Protein AF-A0A2D7BZB8-F1 (afdb_monomer)

pLDDT: mean 74.62, std 17.53, range [40.72, 92.12]

Secondary structure (DSSP, 8-state):
------TT-TTPEEETTEEE-TTT--EEEE----HHHHHHHTT--------------------------------S---TTTS-HHHHHHHHHHTT----TTS-HHHHHHHHHTT-

Sequence (116 aa):
MAIKAPAWCEHAVPTANGWEDPVTGEVFKSGGFTPEQIAEFHGVTAPQKEPEVLVEVPVNDFEKEPVQTLTEAPVGGKSLEEMSKIELEALGRTHGIELDRRKSKASLVEEVKEVL

Structure (mmCIF, N/CA/C/O backbone):
data_AF-A0A2D7BZB8-F1
#
_entry.id   AF-A0A2D7BZB8-F1
#
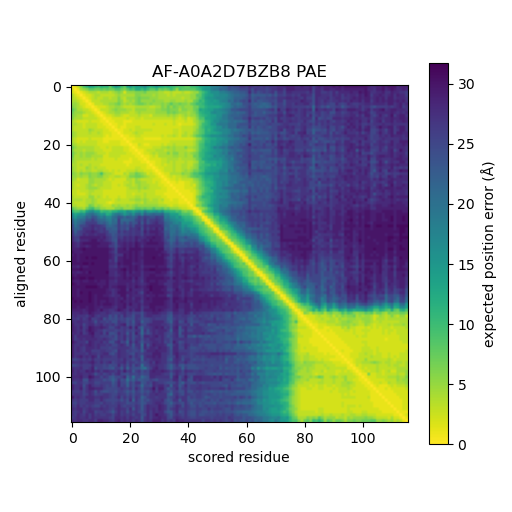loop_
_atom_site.group_PDB
_atom_site.id
_atom_site.type_symbol
_atom_site.label_atom_id
_atom_site.label_alt_id
_atom_site.label_comp_id
_atom_site.label_asym_id
_atom_site.label_entity_id
_atom_site.label_seq_id
_atom_site.pdbx_PDB_ins_code
_atom_site.Cartn_x
_atom_site.Cartn_y
_atom_site.Cartn_z
_atom_site.occupancy
_atom_site.B_iso_or_equiv
_atom_site.auth_seq_id
_atom_site.auth_comp_id
_atom_site.auth_asym_id
_atom_site.auth_atom_id
_atom_site.pdbx_PDB_model_num
ATOM 1 N N . MET A 1 1 ? 11.619 -14.331 -24.968 1.00 64.44 1 MET A N 1
ATOM 2 C CA . MET A 1 1 ? 11.438 -13.013 -25.620 1.00 64.44 1 MET A CA 1
ATOM 3 C C . MET A 1 1 ? 11.296 -12.001 -24.507 1.00 64.44 1 MET A C 1
ATOM 5 O O . MET A 1 1 ? 10.314 -12.094 -23.775 1.00 64.44 1 MET A O 1
ATOM 9 N N . ALA A 1 2 ? 12.258 -11.087 -24.380 1.00 74.69 2 ALA A N 1
ATOM 10 C CA . ALA A 1 2 ? 12.174 -9.996 -23.420 1.00 74.69 2 ALA A CA 1
ATOM 11 C C . ALA A 1 2 ? 10.948 -9.130 -23.740 1.00 74.69 2 ALA A C 1
ATOM 13 O O . ALA A 1 2 ? 10.735 -8.719 -24.888 1.00 74.69 2 ALA A O 1
ATOM 14 N N . ILE A 1 3 ? 10.108 -8.909 -22.734 1.00 85.31 3 ILE A N 1
ATOM 15 C CA . ILE A 1 3 ? 8.971 -7.998 -22.837 1.00 85.31 3 ILE A CA 1
ATOM 16 C C . ILE A 1 3 ? 9.494 -6.562 -22.884 1.00 85.31 3 ILE A C 1
ATOM 18 O O . ILE A 1 3 ? 10.501 -6.242 -22.264 1.00 85.31 3 ILE A O 1
ATOM 22 N N . LYS A 1 4 ? 8.834 -5.696 -23.656 1.00 84.62 4 LYS A N 1
ATOM 23 C CA . LYS A 1 4 ? 9.192 -4.278 -23.760 1.00 84.62 4 LYS A CA 1
ATOM 24 C C . LYS A 1 4 ? 7.977 -3.412 -23.489 1.00 84.62 4 LYS A C 1
ATOM 26 O O . LYS A 1 4 ? 6.882 -3.733 -23.966 1.00 84.62 4 LYS A O 1
ATOM 31 N N . ALA A 1 5 ? 8.194 -2.320 -22.769 1.00 83.50 5 ALA A N 1
ATOM 32 C CA . ALA A 1 5 ? 7.151 -1.349 -22.511 1.00 83.50 5 ALA A CA 1
ATOM 33 C C . ALA A 1 5 ? 6.649 -0.749 -23.846 1.00 83.50 5 ALA A C 1
ATOM 35 O O . ALA A 1 5 ? 7.452 -0.438 -24.736 1.00 83.50 5 ALA A O 1
ATOM 36 N N . PRO A 1 6 ? 5.326 -0.638 -24.050 1.00 81.25 6 PRO A N 1
ATOM 37 C CA . PRO A 1 6 ? 4.746 0.135 -25.143 1.00 81.25 6 PRO A CA 1
ATOM 38 C C . PRO A 1 6 ? 5.186 1.607 -25.105 1.00 81.25 6 PRO A C 1
ATOM 40 O O . PRO A 1 6 ? 5.348 2.181 -24.037 1.00 81.25 6 PRO A O 1
ATOM 43 N N . ALA A 1 7 ? 5.298 2.253 -26.270 1.00 84.56 7 ALA A N 1
ATOM 44 C CA . ALA A 1 7 ? 5.788 3.636 -26.379 1.00 84.56 7 ALA A CA 1
ATOM 45 C C . ALA A 1 7 ? 4.948 4.686 -25.622 1.00 84.56 7 ALA A C 1
ATOM 47 O O . ALA A 1 7 ? 5.428 5.778 -25.366 1.00 84.56 7 ALA A O 1
ATOM 48 N N .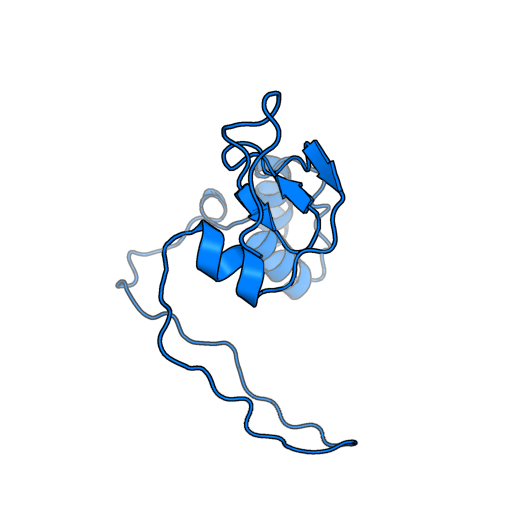 TRP A 1 8 ? 3.695 4.374 -25.281 1.00 85.25 8 TRP A N 1
ATOM 49 C CA . TRP A 1 8 ? 2.815 5.257 -24.511 1.00 85.25 8 TRP A CA 1
ATOM 50 C C . TRP A 1 8 ? 2.904 5.032 -22.990 1.00 85.25 8 TRP A C 1
ATOM 52 O O . TRP A 1 8 ? 2.319 5.801 -22.236 1.00 85.25 8 TRP A O 1
ATOM 62 N N . CYS A 1 9 ? 3.622 3.998 -22.535 1.00 81.88 9 CYS A N 1
ATOM 63 C CA . CYS A 1 9 ? 3.830 3.675 -21.122 1.00 81.88 9 CYS A CA 1
ATOM 64 C C . CYS A 1 9 ? 5.280 3.235 -20.854 1.00 81.88 9 CYS A C 1
ATOM 66 O O . CYS A 1 9 ? 5.543 2.204 -20.245 1.00 81.88 9 CYS A O 1
ATOM 68 N N . GLU A 1 10 ? 6.239 4.039 -21.317 1.00 82.62 10 GLU A N 1
ATOM 69 C CA . GLU A 1 10 ? 7.684 3.772 -21.220 1.00 82.62 10 GLU A CA 1
ATOM 70 C C . GLU A 1 10 ? 8.226 3.631 -19.786 1.00 82.62 10 GLU A C 1
ATOM 72 O O . GLU A 1 10 ? 9.217 2.938 -19.574 1.00 82.62 10 GLU A O 1
ATOM 77 N N . HIS A 1 11 ? 7.569 4.259 -18.808 1.00 85.19 11 HIS A N 1
ATOM 78 C CA . HIS A 1 11 ? 7.920 4.199 -17.385 1.00 85.19 11 HIS A CA 1
ATOM 79 C C . HIS A 1 11 ? 7.242 3.038 -16.648 1.00 85.19 11 HIS A C 1
ATOM 81 O O . HIS A 1 11 ? 7.497 2.837 -15.462 1.00 85.19 11 HIS A O 1
ATOM 87 N N . ALA A 1 12 ? 6.363 2.295 -17.324 1.00 89.12 12 ALA A N 1
ATOM 88 C CA . ALA A 1 12 ? 5.640 1.207 -16.699 1.00 89.12 12 ALA A CA 1
ATOM 89 C C . ALA A 1 12 ? 6.559 0.009 -16.455 1.00 89.12 12 ALA A C 1
ATOM 91 O O . ALA A 1 12 ? 7.383 -0.354 -17.299 1.00 89.12 12 ALA A O 1
ATO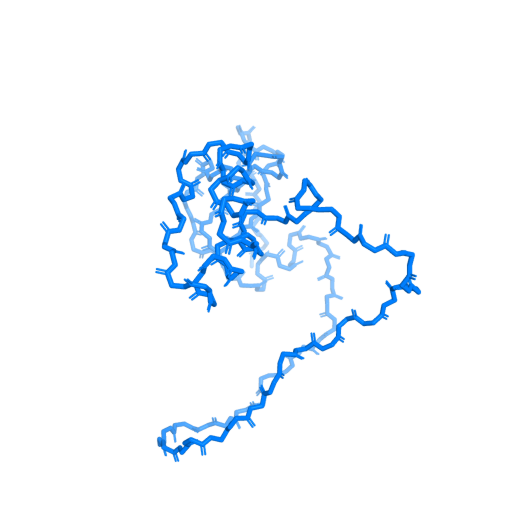M 92 N N . VAL A 1 13 ? 6.365 -0.643 -15.315 1.00 90.38 13 VAL A N 1
ATOM 93 C CA . VAL A 1 13 ? 7.048 -1.883 -14.952 1.00 90.38 13 VAL A CA 1
ATOM 94 C C . VAL A 1 13 ? 6.137 -3.078 -15.231 1.00 90.38 13 VAL A C 1
ATOM 96 O O . VAL A 1 13 ? 4.920 -2.981 -15.051 1.00 90.38 13 VAL A O 1
ATOM 99 N N . PRO A 1 14 ? 6.672 -4.210 -15.711 1.00 91.12 14 PRO A N 1
ATOM 100 C CA . PRO A 1 14 ? 5.867 -5.392 -15.932 1.00 91.12 14 PRO A CA 1
ATOM 101 C C . PRO A 1 14 ? 5.622 -6.122 -14.611 1.00 91.12 14 PRO A C 1
ATOM 103 O O . PRO A 1 14 ? 6.540 -6.413 -13.851 1.00 91.12 14 PRO A O 1
ATOM 106 N N . THR A 1 15 ? 4.369 -6.468 -14.363 1.00 87.62 15 THR A N 1
ATOM 107 C CA . THR A 1 15 ? 3.902 -7.238 -13.211 1.00 87.62 15 THR A CA 1
ATOM 108 C C . THR A 1 15 ? 3.077 -8.432 -13.688 1.00 87.62 15 THR A C 1
ATOM 110 O O . THR A 1 15 ? 2.771 -8.567 -14.873 1.00 87.62 15 THR A O 1
ATOM 113 N N . ALA A 1 16 ? 2.682 -9.317 -12.769 1.00 85.56 16 ALA A N 1
ATOM 114 C CA . ALA A 1 16 ? 1.826 -10.461 -13.098 1.00 85.56 16 ALA A CA 1
ATOM 115 C C . ALA A 1 16 ? 0.462 -10.044 -13.689 1.00 85.56 16 ALA A C 1
ATOM 117 O O . ALA A 1 16 ? -0.156 -10.819 -14.418 1.00 85.56 16 ALA A O 1
ATOM 118 N N . ASN A 1 17 ? 0.004 -8.825 -13.377 1.00 87.19 17 ASN A N 1
ATOM 119 C CA . ASN A 1 17 ? -1.262 -8.279 -13.857 1.00 87.19 17 ASN A CA 1
ATOM 120 C C . ASN A 1 17 ? -1.113 -7.504 -15.169 1.00 87.19 17 ASN A C 1
ATOM 122 O O . ASN A 1 17 ? -2.104 -7.345 -15.883 1.00 87.19 17 ASN A O 1
ATOM 126 N N . GLY A 1 18 ? 0.087 -7.014 -15.499 1.00 90.88 18 GLY A N 1
ATOM 127 C CA . GLY A 1 18 ? 0.338 -6.250 -16.714 1.00 90.88 18 GLY A CA 1
ATOM 128 C C . GLY A 1 18 ? 1.406 -5.176 -16.559 1.00 90.88 18 GLY A C 1
ATOM 129 O O . GLY A 1 18 ? 2.304 -5.295 -15.744 1.00 90.88 18 GLY A O 1
ATOM 130 N N . TRP A 1 19 ? 1.333 -4.132 -17.380 1.00 92.12 19 TRP A N 1
ATOM 131 C CA . TRP A 1 19 ? 2.164 -2.937 -17.241 1.00 92.12 19 TRP A CA 1
ATOM 132 C C . TRP A 1 19 ? 1.566 -2.033 -16.171 1.00 92.12 19 TRP A C 1
ATOM 134 O O . TRP A 1 19 ? 0.423 -1.604 -16.322 1.0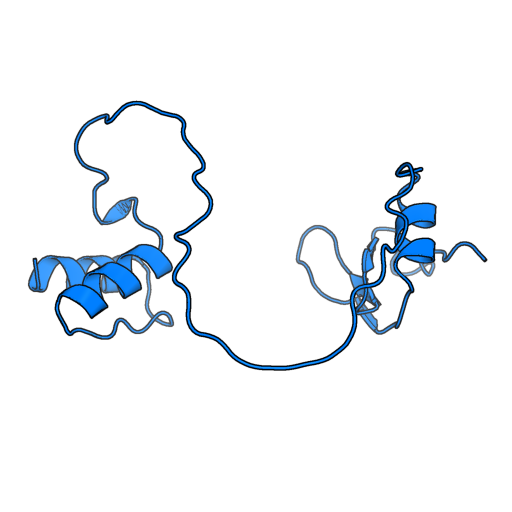0 92.12 19 TRP A O 1
ATOM 144 N N . GLU A 1 20 ? 2.335 -1.754 -15.127 1.00 91.62 20 GLU A N 1
ATOM 145 C CA . GLU A 1 20 ? 1.928 -0.990 -13.950 1.00 91.62 20 GLU A CA 1
ATOM 146 C C . GLU A 1 20 ? 2.771 0.277 -13.793 1.00 91.62 20 GLU A C 1
ATOM 148 O O . GLU A 1 20 ? 3.960 0.289 -14.117 1.00 91.62 20 GLU A O 1
ATOM 153 N N . ASP A 1 21 ? 2.156 1.344 -13.296 1.00 90.50 21 ASP A N 1
ATOM 154 C CA . ASP A 1 21 ? 2.854 2.559 -12.903 1.00 90.50 21 ASP A CA 1
ATOM 155 C C . ASP A 1 21 ? 3.632 2.350 -11.590 1.00 90.50 21 ASP A C 1
ATOM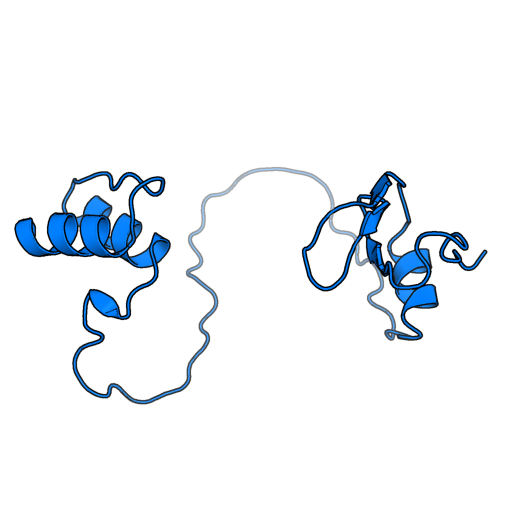 157 O O . ASP A 1 21 ? 3.014 2.087 -10.557 1.00 90.50 21 ASP A O 1
ATOM 161 N N . PRO A 1 22 ? 4.966 2.525 -11.559 1.00 85.12 22 PRO A N 1
ATOM 162 C CA . PRO A 1 22 ? 5.757 2.292 -10.350 1.00 85.12 22 PRO A CA 1
ATOM 163 C C . PRO A 1 22 ? 5.498 3.307 -9.222 1.00 85.12 22 PRO A C 1
ATOM 165 O O . PRO A 1 22 ? 5.970 3.097 -8.106 1.00 85.12 22 PRO A O 1
ATOM 168 N N . VAL A 1 23 ? 4.799 4.418 -9.491 1.00 85.06 23 VAL A N 1
ATOM 169 C CA . VAL A 1 23 ? 4.538 5.482 -8.506 1.00 85.06 23 VAL A CA 1
ATOM 170 C C . VAL A 1 23 ? 3.158 5.328 -7.864 1.00 85.06 23 VAL A C 1
ATOM 172 O O . VAL A 1 23 ? 3.019 5.459 -6.649 1.00 85.06 23 VAL A O 1
ATOM 175 N N . THR A 1 24 ? 2.136 5.059 -8.671 1.00 85.50 24 THR A N 1
ATOM 176 C CA . THR A 1 24 ? 0.726 4.984 -8.262 1.00 85.50 24 THR A CA 1
ATOM 177 C C . THR A 1 24 ? 0.223 3.552 -8.098 1.00 85.50 24 THR A C 1
ATOM 179 O O . THR A 1 24 ? -0.774 3.347 -7.406 1.00 85.50 24 THR A O 1
ATOM 182 N N . GLY A 1 25 ? 0.895 2.564 -8.700 1.00 83.56 25 GLY A N 1
ATOM 183 C CA . GLY A 1 25 ? 0.459 1.166 -8.723 1.00 83.56 25 GLY A CA 1
ATOM 184 C C . GLY A 1 25 ? -0.728 0.905 -9.657 1.00 83.56 25 GLY A C 1
ATOM 185 O O . GLY A 1 25 ? -1.352 -0.151 -9.576 1.00 83.56 25 GLY A O 1
ATOM 186 N N . GLU A 1 26 ? -1.092 1.860 -10.521 1.00 89.50 26 GLU A N 1
ATOM 187 C CA . GLU A 1 26 ? -2.169 1.670 -11.494 1.00 89.50 26 GLU A CA 1
ATOM 188 C C . GLU A 1 26 ? -1.708 0.789 -12.663 1.00 89.50 26 GLU A C 1
ATOM 190 O O . GLU A 1 26 ? -0.651 1.005 -13.256 1.00 89.50 26 GLU A O 1
ATOM 195 N N . VAL A 1 27 ? -2.526 -0.196 -13.040 1.00 91.88 27 VAL A N 1
ATOM 196 C CA . VAL A 1 27 ? -2.250 -1.058 -14.195 1.00 91.88 27 VAL A CA 1
ATOM 197 C C . VAL A 1 27 ? -2.678 -0.347 -15.479 1.00 91.88 27 VAL A C 1
ATOM 199 O O . VAL A 1 27 ? -3.855 -0.334 -15.836 1.00 91.88 27 VAL A O 1
ATOM 202 N N . PHE A 1 28 ? -1.712 0.188 -16.223 1.00 89.25 28 PHE A N 1
ATOM 203 C CA . PHE A 1 28 ? -1.930 0.807 -17.531 1.00 89.25 28 PHE A CA 1
ATOM 204 C C . PHE A 1 28 ? -2.437 -0.173 -18.583 1.00 89.25 28 PHE A C 1
ATOM 206 O O . PHE A 1 28 ? -3.283 0.161 -19.413 1.00 89.25 28 PHE A O 1
ATOM 213 N N . LYS A 1 29 ? -1.887 -1.389 -18.600 1.00 86.94 29 LYS A N 1
ATOM 214 C CA . LYS A 1 29 ? -2.285 -2.410 -19.569 1.00 86.94 29 LYS A CA 1
ATOM 215 C C . LYS A 1 29 ? -2.209 -3.784 -18.953 1.00 86.94 29 LYS A C 1
ATOM 217 O O . LYS A 1 29 ? -1.113 -4.271 -18.706 1.00 86.94 29 LYS A O 1
ATOM 222 N N . SER A 1 30 ? -3.351 -4.447 -18.833 1.00 87.81 30 SER A N 1
ATOM 223 C CA . SER A 1 30 ? -3.394 -5.835 -18.389 1.00 87.81 30 SER A CA 1
ATOM 224 C C . SER A 1 30 ? -2.587 -6.751 -19.315 1.00 87.81 30 SER A C 1
ATOM 226 O O . SER A 1 30 ? -2.701 -6.667 -20.544 1.00 87.81 30 SER A O 1
ATOM 228 N N . GLY A 1 31 ? -1.810 -7.653 -18.735 1.00 83.69 31 GLY A N 1
ATOM 229 C CA . GLY A 1 31 ? -0.994 -8.624 -19.450 1.00 83.69 31 GLY A CA 1
ATOM 230 C C . GLY A 1 31 ? -0.511 -9.710 -18.498 1.00 83.69 31 GLY A C 1
ATOM 231 O O . GLY A 1 31 ? -0.042 -9.408 -17.412 1.00 83.69 31 GLY A O 1
ATOM 232 N N . GLY A 1 32 ? -0.634 -10.975 -18.893 1.00 82.94 32 GLY A N 1
ATOM 233 C CA . GLY A 1 32 ? -0.142 -12.100 -18.093 1.00 82.94 32 GLY A CA 1
ATOM 234 C C . GLY A 1 32 ? 1.337 -12.357 -18.361 1.00 82.94 32 GLY A C 1
ATOM 235 O O . GLY A 1 32 ? 1.659 -13.267 -19.123 1.00 82.94 32 GLY A O 1
ATOM 236 N N . PHE A 1 33 ? 2.226 -11.537 -17.800 1.00 87.62 33 PHE A N 1
ATOM 237 C CA . PHE A 1 33 ? 3.672 -11.745 -17.922 1.00 87.62 33 PHE A CA 1
ATOM 238 C C . PHE A 1 33 ? 4.145 -12.848 -16.977 1.00 87.62 33 PHE A C 1
ATOM 240 O O . PHE A 1 33 ? 3.721 -12.911 -15.822 1.00 87.62 33 PHE A O 1
ATOM 247 N N . THR A 1 34 ? 5.035 -13.722 -17.454 1.00 86.12 34 THR A N 1
ATOM 248 C CA . THR A 1 34 ? 5.640 -14.736 -16.586 1.00 86.12 34 THR A CA 1
ATOM 249 C C . THR A 1 34 ? 6.696 -14.098 -15.675 1.00 86.12 34 THR A C 1
ATOM 251 O O . THR A 1 34 ? 7.312 -13.094 -16.048 1.00 86.12 34 THR A O 1
ATOM 254 N N . PRO A 1 35 ? 6.964 -14.683 -14.493 1.00 82.12 35 PRO A N 1
ATOM 255 C CA . PRO A 1 35 ? 8.006 -14.195 -13.586 1.00 82.12 35 PRO A CA 1
ATOM 256 C C . PRO A 1 35 ? 9.382 -14.072 -14.254 1.00 82.12 35 PRO A C 1
ATOM 258 O O . PRO A 1 35 ? 10.130 -13.143 -13.965 1.00 82.12 35 PRO A O 1
ATOM 261 N N . GLU A 1 36 ? 9.690 -14.969 -15.193 1.00 83.00 36 GLU A N 1
ATOM 262 C CA . GLU A 1 36 ? 10.931 -14.960 -15.974 1.00 83.00 36 GLU A CA 1
ATOM 263 C C . GLU A 1 36 ? 11.032 -13.720 -16.874 1.00 83.00 36 GLU A C 1
ATOM 265 O O . GLU A 1 36 ? 12.087 -13.095 -16.961 1.00 83.00 36 GLU A O 1
ATOM 270 N N . GLN A 1 37 ? 9.924 -13.319 -17.507 1.00 84.19 37 GLN A N 1
ATOM 271 C CA . GLN A 1 37 ? 9.877 -12.129 -18.360 1.00 84.19 37 GLN A CA 1
ATOM 272 C C . GLN A 1 37 ? 10.013 -10.835 -17.552 1.00 84.19 37 GLN A C 1
ATOM 274 O O . GLN A 1 37 ? 10.641 -9.882 -18.014 1.00 84.19 37 GLN A O 1
ATOM 279 N N . ILE A 1 38 ? 9.434 -10.806 -16.351 1.00 86.00 38 ILE A N 1
ATOM 280 C CA . ILE A 1 38 ? 9.540 -9.676 -15.422 1.00 86.00 38 ILE A CA 1
ATOM 281 C C . ILE A 1 38 ? 10.983 -9.549 -14.918 1.00 86.00 38 ILE A C 1
ATOM 283 O O . ILE A 1 38 ? 11.559 -8.463 -14.958 1.00 86.00 38 ILE A O 1
ATOM 287 N N . ALA A 1 39 ? 11.601 -10.661 -14.511 1.00 82.56 39 ALA A N 1
ATOM 288 C CA . ALA A 1 39 ? 12.986 -10.683 -14.045 1.00 82.56 39 ALA A CA 1
ATOM 289 C C . ALA A 1 39 ? 13.969 -10.202 -15.125 1.00 82.56 39 ALA A C 1
ATOM 291 O O . ALA A 1 39 ? 14.825 -9.358 -14.853 1.00 82.56 39 ALA A O 1
ATOM 292 N N . GLU A 1 40 ? 13.795 -10.674 -16.364 1.00 83.50 40 GLU A N 1
ATOM 293 C CA . GLU A 1 40 ? 14.608 -10.246 -17.506 1.00 83.50 40 GLU A CA 1
ATOM 294 C C . GLU A 1 40 ? 14.4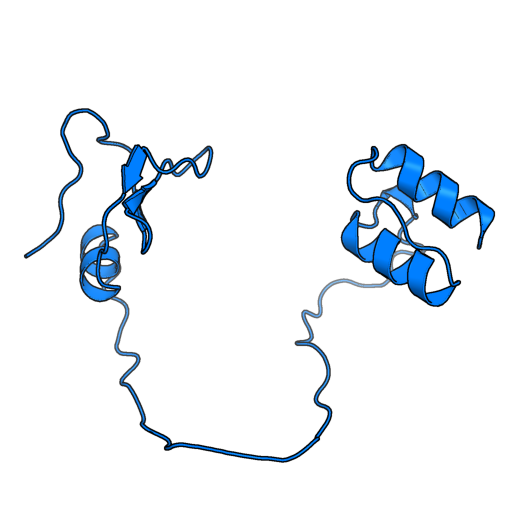50 -8.741 -17.800 1.00 83.50 40 GLU A C 1
ATOM 296 O O . GLU A 1 40 ? 15.439 -8.073 -18.102 1.00 83.50 40 GLU A O 1
ATOM 301 N N . PHE A 1 41 ? 13.246 -8.169 -17.639 1.00 83.38 41 PHE A N 1
ATOM 302 C CA . PHE A 1 41 ? 13.018 -6.725 -17.810 1.00 83.38 41 PHE A CA 1
ATOM 303 C C . PHE A 1 41 ? 13.720 -5.878 -16.745 1.00 83.38 41 PHE A C 1
ATOM 305 O O . PHE A 1 41 ? 14.261 -4.819 -17.052 1.00 83.38 41 PHE A O 1
ATOM 312 N N . HIS A 1 42 ? 13.741 -6.337 -15.494 1.00 78.62 42 HIS A N 1
ATOM 313 C CA . HIS A 1 42 ? 14.347 -5.586 -14.394 1.00 78.62 42 HIS A CA 1
ATOM 314 C C . HIS A 1 42 ? 15.886 -5.627 -14.435 1.00 78.62 42 HIS A C 1
ATOM 316 O O . HIS A 1 42 ? 16.537 -5.021 -13.584 1.00 78.62 42 HIS A O 1
ATOM 322 N N . GLY A 1 43 ? 16.487 -6.355 -15.390 1.00 69.81 43 GLY A N 1
ATOM 323 C CA . GLY A 1 43 ? 17.934 -6.583 -15.442 1.00 69.81 43 GLY A CA 1
ATOM 324 C C . GLY A 1 43 ? 18.458 -7.322 -14.207 1.00 69.81 43 GLY A C 1
ATOM 325 O O . GLY A 1 43 ? 19.667 -7.396 -13.985 1.00 69.81 43 GLY A O 1
ATOM 326 N N . VAL A 1 44 ? 17.548 -7.862 -13.391 1.00 55.72 44 VAL A N 1
ATOM 327 C CA . VAL A 1 44 ? 17.869 -8.652 -12.216 1.00 55.72 44 VAL A CA 1
ATOM 328 C C . VAL A 1 44 ? 18.043 -10.074 -12.715 1.00 55.72 44 VAL A C 1
ATOM 330 O O . VAL A 1 44 ? 17.102 -10.862 -12.768 1.00 55.72 44 VAL A O 1
ATOM 333 N N . THR A 1 45 ? 19.281 -10.412 -13.065 1.00 48.00 45 THR A N 1
ATOM 334 C CA . THR A 1 45 ? 19.745 -11.799 -13.075 1.00 48.00 45 THR A CA 1
ATOM 335 C C . THR A 1 45 ? 19.687 -12.306 -11.634 1.00 48.00 45 THR A C 1
ATOM 337 O O . THR A 1 45 ? 20.693 -12.329 -10.927 1.00 48.00 45 THR A O 1
ATOM 340 N N . ALA A 1 46 ? 18.489 -12.630 -11.146 1.00 46.53 46 ALA A N 1
ATOM 341 C CA . ALA A 1 46 ? 18.338 -13.309 -9.874 1.00 46.53 46 ALA A CA 1
ATOM 342 C C . ALA A 1 46 ? 18.913 -14.722 -10.058 1.00 46.53 46 ALA A C 1
ATOM 344 O O . ALA A 1 46 ? 18.437 -15.457 -10.929 1.00 46.53 46 ALA A O 1
ATOM 345 N N . PRO A 1 47 ? 19.943 -15.115 -9.293 1.00 43.84 47 PRO A N 1
ATOM 346 C CA . PRO A 1 47 ? 20.380 -16.498 -9.273 1.00 43.84 47 PRO A CA 1
ATOM 347 C C . PRO A 1 47 ? 19.205 -17.371 -8.823 1.00 43.84 47 PRO A C 1
ATOM 349 O O . PRO A 1 47 ? 18.524 -17.051 -7.850 1.00 43.84 47 PRO A O 1
ATOM 352 N N . GLN A 1 48 ? 18.971 -18.429 -9.597 1.00 47.28 48 GLN A N 1
ATOM 353 C CA . GLN A 1 48 ? 18.190 -19.628 -9.297 1.00 47.28 48 GLN A CA 1
ATOM 354 C C . GLN A 1 48 ? 17.489 -19.628 -7.932 1.00 47.28 48 GLN A C 1
ATOM 356 O O . GLN A 1 48 ? 18.115 -19.841 -6.893 1.00 47.28 48 GLN A O 1
ATOM 361 N N . LYS A 1 49 ? 16.158 -19.561 -7.947 1.00 46.72 49 LYS A N 1
ATOM 362 C CA . LYS A 1 49 ? 15.398 -20.405 -7.029 1.00 46.72 49 LYS A CA 1
ATOM 363 C C . LYS A 1 49 ? 14.751 -21.506 -7.849 1.00 46.72 49 LYS A C 1
ATOM 365 O O . LYS A 1 49 ? 13.660 -21.348 -8.387 1.00 46.72 49 LYS A O 1
ATOM 370 N N . GLU A 1 50 ? 15.523 -22.578 -8.006 1.00 41.94 50 GLU A N 1
ATOM 371 C CA . GLU A 1 50 ? 15.060 -23.861 -8.518 1.00 41.94 50 GLU A CA 1
ATOM 372 C C . GLU A 1 50 ? 13.789 -24.311 -7.774 1.00 41.94 50 GLU A C 1
ATOM 374 O O . GLU A 1 50 ? 13.685 -24.122 -6.555 1.00 41.94 50 GLU A O 1
ATOM 379 N N . PRO A 1 51 ? 12.812 -24.886 -8.494 1.00 52.84 51 PRO A N 1
ATOM 380 C CA . PRO A 1 51 ? 11.579 -25.385 -7.917 1.00 52.84 51 PRO A CA 1
ATOM 381 C C . PRO A 1 51 ? 11.835 -26.772 -7.318 1.00 52.84 51 PRO A C 1
ATOM 383 O O . PRO A 1 51 ? 11.779 -27.776 -8.024 1.00 52.84 51 PRO A O 1
ATOM 386 N N . GLU A 1 52 ? 12.106 -26.849 -6.015 1.00 45.19 52 GLU A N 1
ATOM 387 C CA . GLU A 1 52 ? 12.017 -28.131 -5.314 1.00 45.19 52 GLU A CA 1
ATOM 388 C C . GLU A 1 52 ? 10.545 -28.435 -5.004 1.00 45.19 52 GLU A C 1
ATOM 390 O O . GLU A 1 52 ? 9.854 -27.738 -4.259 1.00 45.19 52 GLU A O 1
ATOM 395 N N . VAL A 1 53 ? 10.070 -29.467 -5.690 1.00 46.38 53 VAL A N 1
ATOM 396 C CA . VAL A 1 53 ? 8.741 -30.066 -5.661 1.00 46.38 53 VAL A CA 1
ATOM 397 C C . VAL A 1 53 ? 8.471 -30.686 -4.292 1.00 46.38 53 VAL A C 1
ATOM 399 O O . VAL A 1 53 ? 9.206 -31.584 -3.905 1.00 46.38 53 VAL A O 1
ATOM 402 N N . LEU A 1 54 ? 7.363 -30.336 -3.630 1.00 41.22 54 LEU A N 1
ATOM 403 C CA . LEU A 1 54 ? 6.679 -31.241 -2.694 1.00 41.22 54 LEU A CA 1
ATOM 404 C C . LEU A 1 54 ? 5.149 -31.113 -2.840 1.00 41.22 54 LEU A C 1
ATOM 406 O O . LEU A 1 54 ? 4.514 -30.240 -2.262 1.00 41.22 54 LEU A O 1
ATOM 410 N N . VAL A 1 55 ? 4.620 -31.962 -3.726 1.00 40.72 55 VAL A N 1
ATOM 411 C CA . VAL A 1 55 ? 3.428 -32.830 -3.601 1.00 40.72 55 VAL A CA 1
ATOM 412 C C . VAL A 1 55 ? 2.277 -32.394 -2.664 1.00 40.72 55 VAL A C 1
ATOM 414 O O . VAL A 1 55 ? 2.425 -32.304 -1.453 1.00 40.72 55 VAL A O 1
ATOM 417 N N . GLU A 1 56 ? 1.106 -32.231 -3.290 1.00 44.81 56 GLU A N 1
ATOM 418 C CA . GLU A 1 56 ? -0.282 -32.522 -2.868 1.00 44.81 56 GLU A CA 1
ATOM 419 C C . GLU A 1 56 ? -0.612 -32.969 -1.411 1.00 44.81 56 GLU A C 1
ATOM 421 O O . GLU A 1 56 ? -0.190 -34.039 -0.995 1.00 44.81 56 GLU A O 1
ATOM 426 N N . VAL A 1 57 ? -1.503 -32.176 -0.758 1.00 45.12 57 VAL A N 1
ATOM 427 C CA . VAL A 1 57 ? -2.638 -32.454 0.195 1.00 45.12 57 VAL A CA 1
ATOM 428 C C . VAL A 1 57 ? -2.511 -33.503 1.334 1.00 45.12 57 VAL A C 1
ATOM 430 O O . VAL A 1 57 ? -1.855 -34.519 1.163 1.00 45.12 57 VAL A O 1
ATOM 433 N N . PRO A 1 58 ? -3.342 -33.467 2.412 1.00 56.00 58 PRO A N 1
ATOM 434 C CA . PRO A 1 58 ? -3.946 -32.394 3.228 1.00 56.00 58 PRO A CA 1
ATOM 435 C C . PRO A 1 58 ? -3.694 -32.600 4.762 1.00 56.00 58 PRO A C 1
ATOM 437 O O . PRO A 1 58 ? -3.146 -33.612 5.177 1.00 56.00 58 PRO A O 1
ATOM 440 N N . VAL A 1 59 ? -4.208 -31.685 5.607 1.00 46.78 59 VAL A N 1
ATOM 441 C CA . VAL A 1 59 ? -4.433 -31.820 7.076 1.00 46.78 59 VAL A CA 1
ATOM 442 C C . VAL A 1 59 ? -3.188 -31.858 7.988 1.00 46.78 59 VAL A C 1
ATOM 444 O O . VAL A 1 59 ? -2.530 -32.883 8.106 1.00 46.78 59 VAL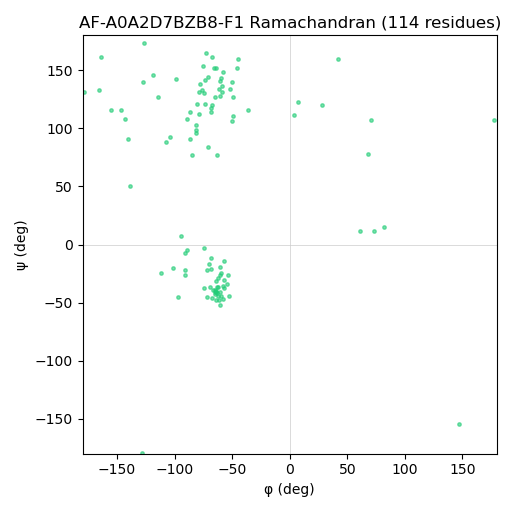 A O 1
ATOM 447 N N . ASN A 1 60 ? -2.937 -30.771 8.733 1.00 43.78 60 ASN A N 1
ATOM 448 C CA . ASN A 1 60 ? -3.050 -30.755 10.204 1.00 43.78 60 ASN A CA 1
ATOM 449 C C . ASN A 1 60 ? -2.731 -29.358 10.766 1.00 43.78 60 ASN A C 1
ATOM 451 O O . ASN A 1 60 ? -1.694 -28.775 10.452 1.00 43.78 60 ASN A O 1
ATOM 455 N N . ASP A 1 61 ? -3.611 -28.873 11.639 1.00 50.72 61 ASP A N 1
ATOM 456 C CA . ASP A 1 61 ? -3.367 -27.860 12.661 1.00 50.72 61 ASP A CA 1
ATOM 457 C C . ASP A 1 61 ? -1.965 -27.975 13.282 1.00 50.72 61 ASP A C 1
ATOM 459 O O . ASP A 1 61 ? -1.658 -28.947 13.976 1.00 50.72 61 ASP A O 1
ATOM 463 N N . PHE A 1 62 ? -1.124 -26.960 13.079 1.00 41.72 62 PHE A N 1
ATOM 464 C CA . PHE A 1 62 ? -0.071 -26.635 14.033 1.00 41.72 62 PHE A CA 1
ATOM 465 C C . PHE A 1 62 ? 0.312 -25.161 13.906 1.00 41.72 62 PHE A C 1
ATOM 467 O O . PHE A 1 62 ? 0.803 -24.695 12.879 1.00 41.72 62 PHE A O 1
ATOM 474 N N . GLU A 1 63 ? 0.045 -24.435 14.979 1.00 54.03 63 GLU A N 1
ATOM 475 C CA . GLU A 1 63 ? 0.421 -23.053 15.216 1.00 54.03 63 GLU A CA 1
ATOM 476 C C . GLU A 1 63 ? 1.915 -22.838 14.929 1.00 54.03 63 GLU A C 1
ATOM 478 O O . GLU A 1 63 ? 2.779 -23.519 15.489 1.00 54.03 63 GLU A O 1
ATOM 483 N N . LYS A 1 64 ? 2.247 -21.857 14.084 1.00 42.91 64 LYS A N 1
ATOM 484 C CA . LYS A 1 64 ? 3.568 -21.233 14.143 1.00 42.91 64 LYS A CA 1
ATOM 485 C C . LYS A 1 64 ? 3.468 -19.744 13.851 1.00 42.91 64 LYS A C 1
ATOM 487 O O . LYS A 1 64 ? 3.199 -19.307 12.738 1.00 42.91 64 LYS A O 1
ATOM 492 N N . GLU A 1 65 ? 3.658 -19.027 14.942 1.00 51.97 65 GLU A N 1
ATOM 493 C CA . GLU A 1 65 ? 3.644 -17.593 15.160 1.00 51.97 65 GLU A CA 1
ATOM 494 C C . GLU A 1 65 ? 4.403 -16.727 14.135 1.00 51.97 65 GLU A C 1
ATOM 496 O O . GLU A 1 65 ? 5.290 -17.210 13.422 1.00 51.97 65 GLU A O 1
ATOM 501 N N . PRO A 1 66 ? 4.045 -15.426 14.074 1.00 48.88 66 PRO A N 1
ATOM 502 C CA . PRO A 1 66 ? 4.490 -14.474 13.065 1.00 48.88 66 PRO A CA 1
ATOM 503 C C . PRO A 1 66 ? 6.007 -14.286 13.019 1.00 48.88 66 PRO A C 1
ATOM 505 O O . PRO A 1 66 ? 6.705 -14.237 14.031 1.00 48.88 66 PRO A O 1
ATOM 508 N N . VAL A 1 67 ? 6.490 -14.116 11.789 1.00 47.50 67 VAL A N 1
ATOM 509 C CA . VAL A 1 67 ? 7.860 -13.741 11.438 1.00 47.50 67 VAL A CA 1
ATOM 510 C C . VAL A 1 67 ? 8.289 -12.522 12.260 1.00 47.50 67 VAL A C 1
ATOM 512 O O . VAL A 1 67 ? 7.787 -11.415 12.080 1.00 47.50 67 VAL A O 1
ATOM 515 N N . GLN A 1 68 ? 9.226 -12.754 13.177 1.00 51.25 68 GLN A N 1
ATOM 516 C CA . GLN A 1 68 ? 9.863 -11.738 14.003 1.00 51.25 68 GLN A CA 1
ATOM 517 C C . GLN A 1 68 ? 10.751 -10.837 13.134 1.00 51.25 68 GLN A C 1
ATOM 519 O O . GLN A 1 68 ? 11.791 -11.275 12.644 1.00 51.25 68 GLN A O 1
ATOM 524 N N . THR A 1 69 ? 10.393 -9.562 12.999 1.00 52.91 69 THR A N 1
ATOM 525 C CA . THR A 1 69 ? 11.332 -8.502 12.604 1.00 52.91 69 THR A CA 1
ATOM 526 C C . THR A 1 69 ? 11.697 -7.690 13.848 1.00 52.91 69 THR A C 1
ATOM 528 O O . THR A 1 69 ? 10.979 -6.773 14.242 1.00 52.91 69 THR A O 1
ATOM 531 N N . LEU A 1 70 ? 12.793 -8.078 14.505 1.00 61.75 70 LEU A N 1
ATOM 532 C CA . LEU A 1 70 ? 13.387 -7.391 15.657 1.00 61.75 70 LEU A CA 1
ATOM 533 C C . LEU A 1 70 ? 14.359 -6.294 15.203 1.00 61.75 70 LEU A C 1
ATOM 535 O O . LEU A 1 70 ? 15.415 -6.629 14.674 1.00 61.75 70 LEU A O 1
ATOM 539 N N . THR A 1 71 ? 14.048 -5.021 15.466 1.00 52.12 71 THR A N 1
ATOM 540 C CA . THR A 1 71 ? 14.963 -3.926 15.896 1.00 52.12 71 THR A CA 1
ATOM 541 C C . THR A 1 71 ? 14.115 -2.649 15.988 1.00 52.12 71 THR A C 1
ATOM 543 O O . THR A 1 71 ? 13.565 -2.210 14.992 1.00 52.12 71 THR A O 1
ATOM 546 N N . GLU A 1 72 ? 13.784 -2.115 17.162 1.00 46.66 72 GLU A N 1
ATOM 547 C CA . GLU A 1 72 ? 14.645 -1.289 18.016 1.00 46.66 72 GLU A CA 1
ATOM 548 C C . GLU A 1 72 ? 14.036 -1.213 19.440 1.00 46.66 72 GLU A C 1
ATOM 550 O O . GLU A 1 72 ? 12.871 -1.551 19.646 1.00 46.66 72 GLU A O 1
ATOM 555 N N . ALA A 1 73 ? 14.841 -0.835 20.434 1.00 45.09 73 ALA A N 1
ATOM 556 C CA . ALA A 1 73 ? 14.519 -0.801 21.863 1.00 45.09 73 ALA A CA 1
ATOM 557 C C . ALA A 1 73 ? 13.145 -0.171 22.214 1.00 45.09 73 ALA A C 1
ATOM 559 O O . ALA A 1 73 ? 12.685 0.729 21.511 1.00 45.09 73 ALA A O 1
ATOM 560 N N . PRO A 1 74 ? 12.502 -0.579 23.331 1.00 57.03 74 PRO A N 1
ATOM 561 C CA . PRO A 1 74 ? 11.235 -0.005 23.769 1.00 57.03 74 PRO A CA 1
ATOM 562 C C . PRO A 1 74 ? 11.457 1.421 24.288 1.00 57.03 74 PRO A C 1
ATOM 564 O O . PRO A 1 74 ? 11.607 1.654 25.487 1.00 57.03 74 PRO A O 1
ATOM 567 N N . VAL A 1 75 ? 11.481 2.393 23.377 1.00 49.94 75 VAL A N 1
ATOM 568 C CA . VAL A 1 75 ? 11.171 3.778 23.724 1.00 49.94 75 VAL A CA 1
ATOM 569 C C . VAL A 1 75 ? 9.682 3.798 24.064 1.00 49.94 75 VAL A C 1
ATOM 571 O O . VAL A 1 75 ? 8.843 3.340 23.291 1.00 49.94 75 VAL A O 1
ATOM 574 N N . GLY A 1 76 ? 9.384 4.143 25.312 1.00 52.88 76 GLY A N 1
ATOM 575 C CA . GLY A 1 76 ? 8.095 3.889 25.940 1.00 52.88 76 GLY A CA 1
ATOM 576 C C . GLY A 1 76 ? 6.901 4.389 25.13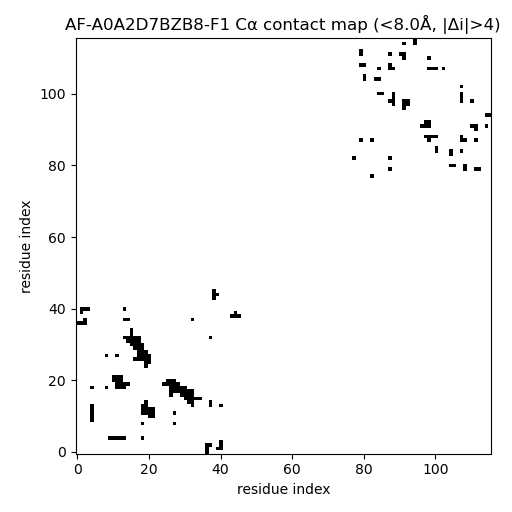1 1.00 52.88 76 GLY A C 1
ATOM 577 O O . GLY A 1 76 ? 6.877 5.531 24.690 1.00 52.88 76 GLY A O 1
ATOM 578 N N . GLY A 1 77 ? 5.896 3.518 25.020 1.00 56.94 77 GLY A N 1
ATOM 579 C CA . GLY A 1 77 ? 4.535 3.875 24.640 1.00 56.94 77 GLY A CA 1
ATOM 580 C C . GLY A 1 77 ? 4.397 4.350 23.203 1.00 56.94 77 GLY A C 1
ATOM 581 O O . GLY A 1 77 ? 4.201 5.540 22.984 1.00 56.94 77 GLY A O 1
ATOM 582 N N . LYS A 1 78 ? 4.387 3.411 22.244 1.00 58.28 78 LYS A N 1
ATOM 583 C CA . LYS A 1 78 ? 3.758 3.665 20.940 1.00 58.28 78 LYS A CA 1
ATOM 584 C C . LYS A 1 78 ? 2.360 4.201 21.222 1.00 58.28 78 LYS A C 1
ATOM 586 O O . LYS A 1 78 ? 1.496 3.459 21.698 1.00 58.28 78 LYS A O 1
ATOM 591 N N . SER A 1 79 ? 2.168 5.494 21.009 1.00 74.31 79 SER A N 1
ATOM 592 C CA . SER A 1 79 ? 0.876 6.124 21.231 1.00 74.31 79 SER A CA 1
ATOM 593 C C . SER A 1 79 ? -0.103 5.534 20.221 1.00 74.31 79 SER A C 1
ATOM 595 O O . SER A 1 79 ? 0.291 5.126 19.128 1.00 74.31 79 SER A O 1
ATOM 597 N N . LEU A 1 80 ? -1.394 5.487 20.544 1.00 79.06 80 LEU A N 1
ATOM 598 C CA . LEU A 1 80 ? -2.414 4.977 19.610 1.00 79.06 80 LEU A CA 1
ATOM 599 C C . LEU A 1 80 ? -2.357 5.696 18.248 1.00 79.06 80 LEU A C 1
ATOM 601 O O . LEU A 1 80 ? -2.673 5.131 17.207 1.00 79.06 80 LEU A O 1
ATOM 605 N N . GLU A 1 81 ? -1.871 6.935 18.252 1.00 81.50 81 GLU A N 1
ATOM 606 C CA . GLU A 1 81 ? -1.642 7.777 17.078 1.00 81.50 81 GLU A CA 1
ATOM 607 C C . GLU A 1 81 ? -0.511 7.283 16.164 1.00 81.50 81 GLU A C 1
ATOM 609 O O . GLU A 1 81 ? -0.502 7.603 14.976 1.00 81.50 81 GLU A O 1
ATOM 614 N N . GLU A 1 82 ? 0.408 6.465 16.668 1.00 81.44 82 GLU A N 1
ATOM 615 C CA . GLU A 1 82 ? 1.512 5.874 15.907 1.00 81.44 82 GLU A CA 1
ATOM 616 C C . GLU A 1 82 ? 1.129 4.515 15.308 1.00 81.44 82 GLU A C 1
ATOM 618 O O . GLU A 1 82 ? 1.615 4.169 14.233 1.00 81.44 82 GLU A O 1
ATOM 623 N N . MET A 1 83 ? 0.181 3.795 15.920 1.00 83.31 83 MET A N 1
ATOM 624 C CA . MET A 1 83 ? -0.317 2.507 15.418 1.00 83.31 83 MET A CA 1
ATOM 625 C C . MET A 1 83 ? -0.939 2.647 14.022 1.00 83.31 83 MET A C 1
ATOM 627 O O . MET A 1 83 ? -1.623 3.624 13.713 1.00 83.31 83 MET A O 1
ATOM 631 N N . SER A 1 84 ? -0.717 1.682 13.136 1.00 88.06 84 SER A N 1
ATOM 632 C CA . SER A 1 84 ? -1.401 1.610 11.842 1.00 88.06 84 SER A CA 1
ATOM 633 C C . SER A 1 84 ? -2.897 1.315 12.020 1.00 88.06 84 SER A C 1
ATOM 635 O O . SER A 1 84 ? -3.333 0.809 13.052 1.00 88.06 84 SER A O 1
ATOM 637 N N . LYS A 1 85 ? -3.719 1.585 10.994 1.00 88.12 85 LYS A N 1
ATOM 638 C CA . LYS A 1 85 ? -5.158 1.248 11.040 1.00 88.12 85 LYS A CA 1
ATOM 639 C C . LYS A 1 85 ? -5.405 -0.248 11.294 1.00 88.12 85 LYS A C 1
ATOM 641 O O . LYS A 1 85 ? -6.411 -0.597 11.896 1.00 88.12 85 LYS A O 1
ATOM 646 N N . ILE A 1 86 ? -4.490 -1.106 10.835 1.00 87.12 86 ILE A N 1
ATOM 647 C CA . ILE A 1 86 ? -4.553 -2.561 11.028 1.00 87.12 86 ILE A CA 1
ATOM 648 C C . ILE A 1 86 ? -4.267 -2.908 12.489 1.00 87.12 86 ILE A C 1
ATOM 650 O O . ILE A 1 86 ? -4.996 -3.696 13.080 1.00 87.12 86 ILE A O 1
ATOM 654 N N . GLU A 1 87 ? -3.242 -2.294 13.082 1.00 84.88 87 GLU A N 1
ATOM 655 C CA . GLU A 1 87 ? -2.920 -2.480 14.500 1.00 84.88 87 GLU A CA 1
ATOM 656 C C . GLU A 1 87 ? -4.041 -1.964 15.407 1.00 84.88 87 GLU A C 1
ATOM 658 O O . GLU A 1 87 ? -4.395 -2.643 16.364 1.00 84.88 87 GLU A O 1
ATOM 663 N N . LEU A 1 88 ? -4.658 -0.824 15.072 1.00 88.56 88 LEU A N 1
ATOM 664 C CA . LEU A 1 88 ? -5.830 -0.316 15.789 1.00 88.56 88 LEU A CA 1
ATOM 665 C C . LEU A 1 88 ? -7.015 -1.280 15.680 1.00 88.56 88 LEU A C 1
ATOM 667 O O . LEU A 1 88 ? -7.645 -1.562 16.689 1.00 88.56 88 LEU A O 1
ATOM 671 N N . GLU A 1 89 ? -7.308 -1.824 14.492 1.00 88.25 89 GLU A N 1
ATOM 672 C CA . GLU A 1 89 ? -8.391 -2.805 14.301 1.00 88.25 89 GLU A CA 1
ATOM 673 C C . GLU A 1 89 ? -8.124 -4.087 15.095 1.00 88.25 89 GLU A C 1
ATOM 675 O O . GLU A 1 89 ? -9.032 -4.620 15.730 1.00 88.25 89 GLU A O 1
ATOM 680 N N . ALA A 1 90 ? -6.878 -4.564 15.095 1.00 88.00 90 ALA A N 1
ATOM 681 C CA . ALA A 1 90 ? -6.473 -5.706 15.900 1.00 88.00 90 ALA A CA 1
ATOM 682 C C . ALA A 1 90 ? -6.671 -5.417 17.393 1.00 88.00 90 ALA A C 1
ATOM 684 O O . ALA A 1 90 ? -7.305 -6.219 18.074 1.00 88.00 90 ALA A O 1
ATOM 685 N N . LEU A 1 91 ? -6.217 -4.256 17.879 1.00 88.50 91 LEU A N 1
ATOM 686 C CA . LEU A 1 91 ? -6.401 -3.841 19.268 1.00 88.50 91 LEU A CA 1
ATOM 687 C C . LEU A 1 91 ? -7.893 -3.741 19.612 1.00 88.50 91 LEU A C 1
ATOM 689 O O . LEU A 1 91 ? -8.353 -4.409 20.530 1.00 88.50 91 LEU A O 1
ATOM 693 N N . GLY A 1 92 ? -8.684 -3.017 18.820 1.00 89.25 92 GLY A N 1
ATOM 694 C CA . GLY A 1 92 ? -10.133 -2.909 18.991 1.00 89.25 92 GLY A CA 1
ATOM 695 C C . GLY A 1 92 ? -10.817 -4.276 19.062 1.00 89.25 92 GLY A C 1
ATOM 696 O O . GLY A 1 92 ? -11.598 -4.516 19.981 1.00 89.25 92 GLY A O 1
ATOM 697 N N . ARG A 1 93 ? -10.455 -5.222 18.180 1.00 88.31 93 ARG A N 1
ATOM 698 C CA . ARG A 1 93 ? -10.994 -6.591 18.211 1.00 88.31 93 ARG A CA 1
ATOM 699 C C . ARG A 1 93 ? -10.641 -7.344 19.486 1.00 88.31 93 ARG A C 1
ATOM 701 O O . ARG A 1 93 ? -11.487 -8.088 19.973 1.00 88.31 93 ARG A O 1
ATOM 708 N N . THR A 1 94 ? -9.446 -7.149 20.050 1.00 88.50 94 THR A N 1
ATOM 709 C CA . THR A 1 94 ? -9.112 -7.752 21.355 1.00 88.50 94 THR A CA 1
ATOM 710 C C . THR A 1 94 ? -10.016 -7.246 22.478 1.00 88.50 94 THR A C 1
ATOM 712 O O . THR A 1 94 ? -10.312 -7.996 23.403 1.00 88.50 94 THR A O 1
ATOM 715 N N . HIS A 1 95 ? -10.524 -6.018 22.352 1.00 87.75 95 HIS A N 1
ATOM 716 C CA . HIS A 1 95 ? -11.503 -5.434 23.265 1.00 87.75 95 HIS A CA 1
ATOM 717 C C . HIS A 1 95 ? -12.966 -5.605 22.803 1.00 87.75 95 HIS A C 1
ATOM 719 O O . HIS A 1 95 ? -13.879 -5.064 23.424 1.00 87.75 95 HIS A O 1
ATOM 725 N N . GLY A 1 96 ? -13.213 -6.375 21.736 1.00 86.69 96 GLY A N 1
ATOM 726 C CA . GLY A 1 96 ? -14.556 -6.696 21.245 1.00 86.69 96 GLY A CA 1
ATOM 727 C C . GLY A 1 96 ? -15.209 -5.634 20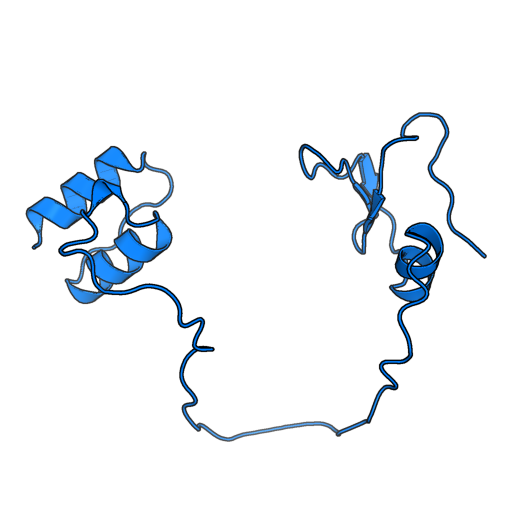.355 1.00 86.69 96 GLY A C 1
ATOM 728 O O . GLY A 1 96 ? -16.417 -5.704 20.136 1.00 86.69 96 GLY A O 1
ATOM 729 N N . ILE A 1 97 ? -14.446 -4.669 19.833 1.00 86.69 97 ILE A N 1
ATOM 730 C CA . ILE A 1 97 ? -14.950 -3.611 18.949 1.00 86.69 97 ILE A CA 1
ATOM 731 C C . ILE A 1 97 ? -14.354 -3.729 17.549 1.00 86.69 97 ILE A C 1
ATOM 733 O O . ILE A 1 97 ? -13.141 -3.785 17.348 1.00 86.69 97 ILE A O 1
ATOM 737 N N . GLU A 1 98 ? -15.237 -3.762 16.553 1.00 89.50 98 GLU A N 1
ATOM 738 C CA . GLU A 1 98 ? -14.853 -3.797 15.148 1.00 89.50 98 GLU A CA 1
ATOM 739 C C . GLU A 1 98 ? -14.701 -2.381 14.598 1.00 89.50 98 GLU A C 1
ATOM 741 O O . GLU A 1 98 ? -15.675 -1.662 14.376 1.00 89.50 98 GLU A O 1
ATOM 746 N N . LEU A 1 99 ? -13.454 -1.989 14.351 1.00 87.62 99 LEU A N 1
ATOM 747 C CA . LEU A 1 99 ? -13.137 -0.702 13.750 1.00 87.62 99 LEU A CA 1
ATOM 748 C C . LEU A 1 99 ? -13.445 -0.679 12.248 1.00 87.62 99 LEU A C 1
ATOM 750 O O . LEU A 1 99 ? -12.978 -1.526 11.484 1.00 87.62 99 LEU A O 1
ATOM 754 N N . ASP A 1 100 ? -14.167 0.349 11.794 1.00 88.69 100 ASP A N 1
ATOM 755 C CA . ASP A 1 100 ? -14.420 0.565 10.367 1.00 88.69 100 ASP A CA 1
ATOM 756 C C . ASP A 1 100 ? -13.224 1.261 9.702 1.00 88.69 100 ASP A C 1
ATOM 758 O O . ASP A 1 100 ? -13.092 2.488 9.712 1.00 88.69 100 ASP A O 1
ATOM 762 N N . ARG A 1 101 ? -12.366 0.473 9.049 1.00 85.19 101 ARG A N 1
ATOM 763 C CA . ARG A 1 101 ? -11.176 0.952 8.321 1.00 85.19 101 ARG A CA 1
ATOM 764 C C . ARG A 1 101 ? -11.446 1.991 7.219 1.00 85.19 101 ARG A C 1
ATOM 766 O O . ARG A 1 101 ? -10.493 2.628 6.754 1.00 85.19 101 ARG A O 1
ATOM 773 N N . ARG A 1 102 ? -12.706 2.182 6.793 1.00 84.25 102 ARG A N 1
ATOM 774 C CA . ARG A 1 102 ? -13.107 3.250 5.855 1.00 84.25 102 ARG A CA 1
ATOM 775 C C . ARG A 1 102 ? -13.069 4.629 6.512 1.00 84.25 102 ARG A C 1
ATOM 777 O O . ARG A 1 102 ? -12.939 5.628 5.808 1.00 84.25 102 ARG A O 1
ATOM 784 N N . LYS A 1 103 ? -13.146 4.695 7.845 1.00 84.81 103 LYS A N 1
ATOM 785 C CA . LYS A 1 103 ? -13.006 5.934 8.610 1.00 84.81 103 LYS A CA 1
ATOM 786 C C . LYS A 1 103 ? -11.553 6.423 8.630 1.00 84.81 103 LYS A C 1
ATOM 788 O O . LYS A 1 103 ? -10.589 5.723 8.280 1.00 84.81 103 LYS A O 1
ATOM 793 N N . SER A 1 104 ? -11.394 7.683 9.026 1.00 89.19 104 SER A N 1
ATOM 794 C CA . SER A 1 104 ? -10.083 8.302 9.213 1.00 89.19 104 SER A CA 1
ATOM 795 C C . SER A 1 104 ? -9.311 7.618 10.348 1.00 89.19 104 SER A C 1
ATOM 797 O O . SER A 1 104 ? -9.914 7.094 11.281 1.00 89.19 104 SER A O 1
ATOM 799 N N . LYS A 1 105 ? -7.972 7.637 10.293 1.00 88.88 105 LYS A N 1
ATOM 800 C CA . LYS A 1 105 ? -7.138 7.082 11.374 1.00 88.88 105 LYS A CA 1
ATOM 801 C C . LYS A 1 105 ? -7.454 7.748 12.720 1.00 88.88 105 LYS A C 1
ATOM 803 O O . LYS A 1 105 ? -7.503 7.053 13.721 1.00 88.88 105 LYS A O 1
ATOM 808 N N . ALA A 1 106 ? -7.721 9.055 12.724 1.00 88.88 106 ALA A N 1
ATOM 809 C CA . ALA A 1 106 ? -8.099 9.789 13.929 1.00 88.88 106 ALA A CA 1
ATOM 810 C C . ALA A 1 106 ? -9.365 9.209 14.583 1.00 88.88 106 ALA A C 1
ATOM 812 O O . ALA A 1 106 ? -9.344 8.915 15.770 1.00 88.88 106 ALA A O 1
ATOM 813 N N . SER A 1 107 ? -10.413 8.945 13.794 1.00 89.94 107 SER A N 1
ATOM 814 C CA . SER A 1 107 ? -11.647 8.321 14.296 1.00 89.94 107 SER A CA 1
ATOM 815 C C . SER A 1 107 ? -11.397 6.930 14.882 1.00 89.94 107 SER A C 1
ATOM 817 O O . SER A 1 107 ? -11.920 6.610 15.939 1.00 89.94 107 SER A O 1
ATOM 819 N N . LEU A 1 108 ? -10.552 6.127 14.227 1.00 89.50 108 LEU A N 1
ATOM 820 C CA . LEU A 1 108 ? -10.189 4.798 14.727 1.00 89.50 108 LEU A CA 1
ATOM 821 C C . LEU A 1 108 ? -9.417 4.864 16.048 1.00 89.50 108 LEU A C 1
ATOM 823 O O . LEU A 1 108 ? -9.628 4.037 16.923 1.00 89.50 108 LEU A O 1
ATOM 827 N N . VAL A 1 109 ? -8.524 5.844 16.193 1.00 91.19 109 VAL A N 1
ATOM 828 C CA . VAL A 1 109 ? -7.784 6.072 17.437 1.00 91.19 109 VAL A CA 1
ATOM 829 C C . VAL A 1 109 ? -8.725 6.471 18.569 1.00 91.19 109 VAL A C 1
ATOM 831 O O . VAL A 1 109 ? -8.547 5.977 19.675 1.00 91.19 109 VAL A O 1
ATOM 834 N N . GLU A 1 110 ? -9.708 7.339 18.318 1.00 90.62 110 GLU A N 1
ATOM 835 C CA . GLU A 1 110 ? -10.702 7.713 19.334 1.00 90.62 110 GLU A CA 1
ATOM 836 C C . GLU A 1 110 ? -11.564 6.523 19.757 1.00 90.62 110 GLU A C 1
ATOM 838 O O . GLU A 1 110 ? -11.655 6.253 20.949 1.00 90.62 110 GLU A O 1
ATOM 843 N N . GLU A 1 111 ? -12.088 5.750 18.799 1.00 88.62 111 GLU A N 1
ATOM 844 C CA . GLU A 1 111 ? -12.871 4.540 19.093 1.00 88.62 111 GLU A CA 1
ATOM 845 C C . GLU A 1 111 ? -12.066 3.532 19.926 1.00 88.62 111 GLU A C 1
ATOM 847 O O . GLU A 1 111 ? -12.614 2.877 20.800 1.00 88.62 111 GLU A O 1
ATOM 852 N N . VAL A 1 112 ? -10.755 3.420 19.703 1.00 89.31 112 VAL A N 1
ATOM 853 C CA . VAL A 1 112 ? -9.882 2.578 20.532 1.00 89.31 112 VAL A CA 1
ATOM 854 C C . VAL A 1 112 ? -9.596 3.210 21.902 1.00 89.31 112 VAL A C 1
ATOM 856 O O . VAL A 1 112 ? -9.556 2.494 22.899 1.00 89.31 112 VAL A O 1
ATOM 859 N N . LYS A 1 113 ? -9.422 4.538 21.982 1.00 88.31 113 LYS A N 1
ATOM 860 C CA . LYS A 1 113 ? -9.226 5.281 23.245 1.00 88.31 113 LYS A CA 1
ATOM 861 C C . LYS A 1 113 ? -10.440 5.203 24.171 1.00 88.31 113 LYS A C 1
ATOM 863 O O . LYS A 1 113 ? -10.252 5.248 25.376 1.00 88.31 113 LYS A O 1
ATOM 868 N N . GLU A 1 114 ? -11.656 5.113 23.636 1.00 87.81 114 GLU A N 1
ATOM 869 C CA . GLU A 1 114 ? -12.880 4.970 24.441 1.00 87.81 114 GLU A CA 1
ATOM 870 C C . GLU A 1 114 ? -12.996 3.600 25.129 1.00 87.81 114 GLU A C 1
ATOM 872 O O . GLU A 1 114 ? -13.804 3.428 26.041 1.00 87.81 114 GLU A O 1
ATOM 877 N N . VAL A 1 115 ? -12.216 2.621 24.673 1.00 83.12 115 VAL A N 1
ATOM 878 C CA . VAL A 1 115 ? -12.372 1.202 25.016 1.00 83.12 115 VAL A CA 1
ATOM 879 C C . VAL A 1 115 ? -11.218 0.685 25.876 1.00 83.12 115 VAL A C 1
ATOM 881 O O . VAL A 1 115 ? -11.387 -0.290 26.612 1.00 83.12 115 VAL A O 1
ATOM 884 N N . LEU A 1 116 ? -10.059 1.336 25.773 1.00 78.75 116 LEU A N 1
ATOM 885 C CA . LEU A 1 116 ? -8.895 1.146 26.639 1.00 78.75 116 LEU A CA 1
ATOM 886 C C . LEU A 1 116 ? -9.096 1.803 28.008 1.00 78.75 116 LEU A C 1
ATOM 888 O O . LEU A 1 116 ? -8.711 1.155 29.007 1.00 78.75 116 LEU A O 1
#

Radius of gyration: 21.86 Å; Cα contacts (8 Å, |Δi|>4): 110; chains: 1; bounding box: 35×43×53 Å

Mean predicted aligned error: 18.82 Å

Solvent-accessible surface area (backbone atoms only — not comparable to full-atom values): 7762 Å² total; per-residue (Å²): 125,80,64,74,63,53,91,92,43,69,78,36,43,69,40,67,64,14,32,22,34,83,87,81,68,49,67,80,39,80,38,86,49,53,73,67,37,37,32,61,60,70,70,48,83,71,79,81,82,76,86,82,84,80,82,84,88,82,90,78,96,72,93,76,79,78,87,82,84,88,85,78,79,88,70,80,73,82,46,70,86,70,50,50,71,65,54,46,33,53,52,24,46,77,74,74,37,87,59,66,80,89,53,55,66,67,58,50,38,49,64,40,62,79,72,110

Nearest PDB structures (foldseek):
  2ld7-assembly1_A  TM=6.109E-01  e=7.775E+00  Mus musculus

Foldseek 3Di:
DADADDPVLNQFAQDCQGTAHPPPRDHPDGDRDDPVNNCVNVVNPPPDPDDDDDDDDDDDDDDDDDDDDDDDDPPDDPDLLNDDLVRLQVLCVVLPHGDDSVDDSVVSSVSSVVRD